Protein AF-A0A7X6ZAE0-F1 (afdb_monomer_lite)

Sequence (123 aa):
MVLKQLVLQRGMSRGGSLSREHMRTVRRPRASLLAFAAATIAVVGLGLTGCGITIPADPDGALERIEGNVLRAGASLHAQLIEPDGDTATGPLADFVEDFASEHDAEVEWRFGSEEVLVRSLE

pLDDT: mean 79.66, std 21.06, range [34.66, 98.62]

Radius of gyration: 44.7 Å; chains: 1; bounding box: 124×30×84 Å

Secondary structure (DSSP, 8-state):
-----------------------------HHHHHHHHHHHHHHHHHHHTGGG----SSTT-HHHHHTTSEEEEEE--BTTTBEEETTEEESHHHHHHHHHHHHTT-EEEEEE--HHHHHHTT-

Structure (mmCIF, N/CA/C/O backbone):
data_AF-A0A7X6ZAE0-F1
#
_entry.id   AF-A0A7X6ZAE0-F1
#
loop_
_atom_site.group_PDB
_atom_site.id
_atom_site.type_symbol
_atom_site.label_atom_id
_atom_site.label_alt_id
_atom_site.label_comp_id
_atom_site.label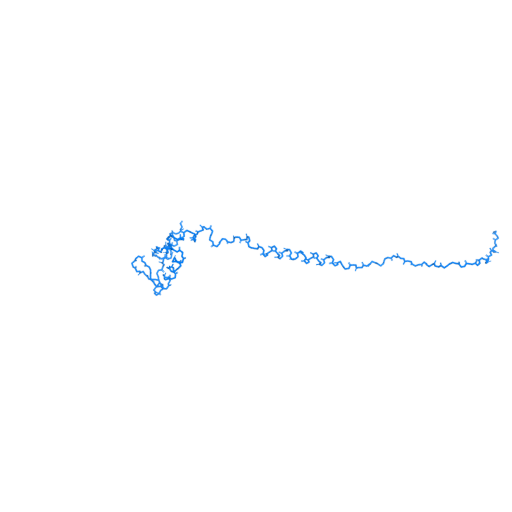_asym_id
_atom_site.label_entity_id
_atom_site.label_seq_id
_atom_site.pdbx_PDB_ins_code
_atom_site.Cartn_x
_atom_site.Cartn_y
_atom_site.Cartn_z
_atom_site.occupancy
_atom_site.B_iso_or_equiv
_atom_site.auth_seq_id
_atom_site.auth_comp_id
_atom_site.auth_asym_id
_atom_site.auth_atom_id
_atom_site.pdbx_PDB_model_num
ATOM 1 N N . MET A 1 1 ? 107.901 -21.877 -59.823 1.00 42.06 1 MET A N 1
ATOM 2 C CA . MET A 1 1 ? 107.808 -21.600 -61.268 1.00 42.06 1 MET A CA 1
ATOM 3 C C . MET A 1 1 ? 107.138 -20.243 -61.446 1.00 42.06 1 MET A C 1
ATOM 5 O O . MET A 1 1 ? 105.948 -20.138 -61.215 1.00 42.06 1 MET A O 1
ATOM 9 N N . VAL A 1 2 ? 107.964 -19.231 -61.739 1.00 41.41 2 VAL A N 1
ATOM 10 C CA . VAL A 1 2 ? 107.662 -18.006 -62.512 1.00 41.41 2 VAL A CA 1
ATOM 11 C C . VAL A 1 2 ? 106.549 -17.082 -61.958 1.00 41.41 2 VAL A C 1
ATOM 13 O O . VAL A 1 2 ? 105.369 -17.372 -62.063 1.00 41.41 2 VAL A O 1
ATOM 16 N N . LEU A 1 3 ? 106.889 -16.016 -61.219 1.00 39.72 3 LEU A N 1
ATOM 17 C CA . LEU A 1 3 ? 107.217 -14.663 -61.729 1.00 39.72 3 LEU A CA 1
ATOM 18 C C . LEU A 1 3 ? 105.977 -13.961 -62.343 1.00 39.72 3 LEU A C 1
ATOM 20 O O . LEU A 1 3 ? 105.547 -14.279 -63.439 1.00 39.72 3 LEU A O 1
ATOM 24 N N . LYS A 1 4 ? 105.301 -13.070 -61.608 1.00 40.34 4 LYS A N 1
ATOM 25 C CA . LYS A 1 4 ? 105.518 -11.607 -61.668 1.00 40.34 4 LYS A CA 1
ATOM 26 C C . LYS A 1 4 ? 105.341 -11.018 -63.084 1.00 40.34 4 LYS A C 1
ATOM 28 O O . LYS A 1 4 ? 106.323 -10.629 -63.694 1.00 40.34 4 LYS A O 1
ATOM 33 N N . GLN A 1 5 ? 104.100 -10.907 -63.557 1.00 44.38 5 GLN A N 1
ATOM 34 C CA . GLN A 1 5 ? 103.558 -9.976 -64.572 1.00 44.38 5 GLN A CA 1
ATOM 35 C C . GLN A 1 5 ? 102.022 -10.042 -64.353 1.00 44.38 5 GLN A C 1
ATOM 37 O O . GLN A 1 5 ? 101.517 -11.111 -64.050 1.00 44.38 5 GLN A O 1
ATOM 42 N N . LEU A 1 6 ? 101.179 -9.024 -64.418 1.00 41.34 6 LEU A N 1
ATOM 43 C CA . LEU A 1 6 ? 101.300 -7.696 -64.965 1.00 41.34 6 LEU A CA 1
ATOM 44 C C . LEU A 1 6 ? 100.192 -6.867 -64.299 1.00 41.34 6 LEU A C 1
ATOM 46 O O . LEU A 1 6 ? 99.014 -7.219 -64.305 1.00 41.34 6 LEU A O 1
ATOM 50 N N . VAL A 1 7 ? 100.610 -5.759 -63.716 1.00 43.31 7 VAL A N 1
ATOM 51 C CA . VAL A 1 7 ? 99.789 -4.573 -63.500 1.00 43.31 7 VAL A CA 1
ATOM 52 C C . VAL A 1 7 ? 99.248 -4.089 -64.866 1.00 43.31 7 VAL A C 1
ATOM 54 O O . VAL A 1 7 ? 99.904 -4.298 -65.877 1.00 43.31 7 VAL A O 1
ATOM 57 N N . LEU A 1 8 ? 98.105 -3.390 -64.885 1.00 38.12 8 LEU A N 1
ATOM 58 C CA . LEU A 1 8 ? 97.499 -2.675 -66.033 1.00 38.12 8 LEU A CA 1
ATOM 59 C C . LEU A 1 8 ? 96.543 -3.459 -66.971 1.00 38.12 8 LEU A C 1
ATOM 61 O O . LEU A 1 8 ? 96.797 -3.640 -68.156 1.00 38.12 8 LEU A O 1
ATOM 65 N N . GLN A 1 9 ? 95.316 -3.698 -66.504 1.00 45.19 9 GLN A N 1
ATOM 66 C CA . GLN A 1 9 ? 94.130 -3.372 -67.311 1.00 45.19 9 GLN A CA 1
ATOM 67 C C . GLN A 1 9 ? 93.230 -2.459 -66.467 1.00 45.19 9 GLN A C 1
ATOM 69 O O . GLN A 1 9 ? 92.570 -2.870 -65.517 1.00 45.19 9 GLN A O 1
ATOM 74 N N . ARG A 1 10 ? 93.319 -1.166 -66.789 1.00 44.19 10 ARG A N 1
ATOM 75 C CA . ARG A 1 10 ? 92.414 -0.087 -66.381 1.00 44.19 10 ARG A CA 1
ATOM 76 C C . ARG A 1 10 ? 90.975 -0.419 -66.781 1.00 44.19 10 ARG A C 1
ATOM 78 O O . ARG A 1 10 ? 90.763 -0.877 -67.896 1.00 44.19 10 ARG A O 1
ATOM 85 N N . GLY A 1 11 ? 90.014 0.023 -65.971 1.00 34.66 11 GLY A N 1
ATOM 86 C CA . GLY A 1 11 ? 88.702 0.412 -66.495 1.00 34.66 11 GLY A CA 1
ATOM 87 C C . GLY A 1 11 ? 87.533 0.181 -65.550 1.00 34.66 11 GLY A C 1
ATOM 88 O O . GLY A 1 11 ? 86.865 -0.833 -65.652 1.00 34.66 11 GLY A O 1
ATOM 89 N N . MET A 1 12 ? 87.289 1.150 -64.664 1.00 44.25 12 MET A N 1
ATOM 90 C CA . MET A 1 12 ? 85.955 1.614 -64.252 1.00 44.25 12 MET A CA 1
ATOM 91 C C . MET A 1 12 ? 84.796 0.597 -64.294 1.00 44.25 12 MET A C 1
ATOM 93 O O . MET A 1 12 ? 84.175 0.410 -65.335 1.00 44.25 12 MET A O 1
ATOM 97 N N . SER A 1 13 ? 84.345 0.130 -63.129 1.00 40.78 13 SER A N 1
ATOM 98 C CA . SER A 1 13 ? 82.900 0.028 -62.906 1.00 40.78 13 SER A CA 1
ATOM 99 C C . SER A 1 13 ? 82.565 0.191 -61.427 1.00 40.78 13 SER A C 1
ATOM 101 O O . SER A 1 13 ? 83.180 -0.410 -60.550 1.00 40.78 13 SER A O 1
ATOM 103 N N . ARG A 1 14 ? 81.648 1.122 -61.175 1.00 51.22 14 ARG A N 1
ATOM 104 C CA . ARG A 1 14 ? 81.187 1.611 -59.875 1.00 51.22 14 ARG A CA 1
ATOM 105 C C . ARG A 1 14 ? 80.203 0.637 -59.223 1.00 51.22 14 ARG A C 1
ATOM 107 O O . ARG A 1 14 ? 79.419 0.003 -59.915 1.00 51.22 14 ARG A O 1
ATOM 114 N N . GLY A 1 15 ? 80.130 0.729 -57.893 1.00 36.59 15 GLY A N 1
ATOM 115 C CA . GLY A 1 15 ? 78.982 0.318 -57.076 1.00 36.59 15 GLY A CA 1
ATOM 116 C C . GLY A 1 15 ? 79.220 -1.039 -56.422 1.00 36.59 15 GLY A C 1
ATOM 117 O O . GLY A 1 15 ? 79.380 -2.033 -57.105 1.00 36.59 15 GLY A O 1
ATOM 118 N N . GLY A 1 16 ? 79.324 -1.169 -55.104 1.00 35.81 16 GLY A N 1
ATOM 119 C CA . GLY A 1 16 ? 78.559 -0.482 -54.069 1.00 35.81 16 GLY A CA 1
ATOM 120 C C . GLY A 1 16 ? 77.918 -1.572 -53.213 1.00 35.81 16 GLY A C 1
ATOM 121 O O . GLY A 1 16 ? 76.730 -1.845 -53.334 1.00 35.81 16 GLY A O 1
ATOM 122 N N . SER A 1 17 ? 78.736 -2.256 -52.416 1.00 50.06 17 SER A N 1
ATOM 123 C CA . SER A 1 17 ? 78.318 -3.320 -51.507 1.00 50.06 17 SER A CA 1
ATOM 124 C C . SER A 1 17 ? 78.057 -2.737 -50.125 1.00 50.06 17 SER A C 1
ATOM 126 O O . SER A 1 17 ? 79.006 -2.560 -49.371 1.00 50.06 17 SER A O 1
ATOM 128 N N . LEU A 1 18 ? 76.805 -2.463 -49.762 1.00 48.66 18 LEU A N 1
ATOM 129 C CA . LEU A 1 18 ? 76.420 -2.364 -48.353 1.00 48.66 18 LEU A CA 1
ATOM 130 C C . LEU A 1 18 ? 74.995 -2.884 -48.147 1.00 48.66 18 LEU A C 1
ATOM 132 O O . LEU A 1 18 ? 74.008 -2.231 -48.472 1.00 48.66 18 LEU A O 1
ATOM 136 N N . SER A 1 19 ? 74.961 -4.108 -47.621 1.00 50.50 19 SER A N 1
ATOM 137 C CA . SER A 1 19 ? 74.093 -4.585 -46.544 1.00 50.50 19 SER A CA 1
ATOM 138 C C . SER A 1 19 ? 72.686 -3.990 -46.498 1.00 50.50 19 SER A C 1
ATOM 140 O O . SER A 1 19 ? 72.433 -2.943 -45.905 1.00 50.50 19 SER A O 1
ATOM 142 N N . ARG A 1 20 ? 71.748 -4.711 -47.106 1.00 51.88 20 ARG A N 1
ATOM 143 C CA . ARG A 1 20 ? 70.323 -4.402 -47.085 1.00 51.88 20 ARG A CA 1
ATOM 144 C C . ARG A 1 20 ? 69.594 -5.458 -46.263 1.00 51.88 20 ARG A C 1
ATOM 146 O O . ARG A 1 20 ? 68.746 -6.152 -46.798 1.00 51.88 20 ARG A O 1
ATOM 153 N N . GLU A 1 21 ? 69.922 -5.596 -44.980 1.00 53.28 21 GLU A N 1
ATOM 154 C CA . GLU A 1 21 ? 69.154 -6.462 -44.086 1.00 53.28 21 GLU A CA 1
ATOM 155 C C . GLU A 1 21 ? 68.997 -5.878 -42.680 1.00 53.28 21 GLU A C 1
ATOM 157 O O . GLU A 1 21 ? 69.940 -5.397 -42.062 1.00 53.28 21 GLU A O 1
ATOM 162 N N . HIS A 1 22 ? 67.763 -5.995 -42.186 1.00 49.16 22 HIS A N 1
ATOM 163 C CA . HIS A 1 22 ? 67.365 -5.882 -40.786 1.00 49.16 22 HIS A CA 1
ATOM 164 C C . HIS A 1 22 ? 67.225 -4.486 -40.161 1.00 49.16 22 HIS A C 1
ATOM 166 O O . HIS A 1 22 ? 67.499 -4.285 -38.982 1.00 49.16 22 HIS A O 1
ATOM 172 N N . MET A 1 23 ? 66.565 -3.567 -40.871 1.00 45.56 23 MET A N 1
ATOM 173 C CA . MET A 1 23 ? 65.706 -2.596 -40.183 1.00 45.56 23 MET A CA 1
ATOM 174 C C . MET A 1 23 ? 64.356 -3.268 -39.891 1.00 45.56 23 MET A C 1
ATOM 176 O O . MET A 1 23 ? 63.407 -3.155 -40.665 1.00 45.56 23 MET A O 1
ATOM 180 N N . ARG A 1 24 ? 64.276 -4.027 -38.786 1.00 54.06 24 ARG A N 1
ATOM 181 C CA . ARG A 1 24 ? 62.992 -4.477 -38.224 1.00 54.06 24 ARG A CA 1
ATOM 182 C C . ARG A 1 24 ? 62.237 -3.236 -37.770 1.00 54.06 24 ARG A C 1
ATOM 184 O O . ARG A 1 24 ? 62.419 -2.739 -36.664 1.00 54.06 24 ARG A O 1
ATOM 191 N N . THR A 1 25 ? 61.394 -2.720 -38.654 1.00 54.34 25 THR A N 1
ATOM 192 C CA . THR A 1 25 ? 60.390 -1.722 -38.315 1.00 54.34 25 THR A CA 1
ATOM 193 C C . THR A 1 25 ? 59.533 -2.286 -37.189 1.00 54.34 25 THR A C 1
ATOM 195 O O . THR A 1 25 ? 58.740 -3.203 -37.412 1.00 54.34 25 THR A O 1
ATOM 198 N N . VAL A 1 26 ? 59.683 -1.743 -35.980 1.00 59.44 26 VAL A N 1
ATOM 199 C CA . VAL A 1 26 ? 58.717 -1.916 -34.893 1.00 59.44 26 VAL A CA 1
ATOM 200 C C . VAL A 1 26 ? 57.447 -1.196 -35.338 1.00 59.44 26 VAL A C 1
ATOM 202 O O . VAL A 1 26 ? 57.199 -0.032 -35.026 1.00 59.44 26 VAL A O 1
ATOM 205 N N . ARG A 1 27 ? 56.661 -1.872 -36.177 1.00 58.50 27 ARG A N 1
ATOM 206 C CA . ARG A 1 27 ? 55.349 -1.419 -36.610 1.00 58.50 27 ARG A CA 1
ATOM 207 C C . ARG A 1 27 ? 54.469 -1.532 -35.374 1.00 58.50 27 ARG A C 1
ATOM 209 O O . ARG A 1 27 ? 53.924 -2.598 -35.124 1.00 58.50 27 ARG A O 1
ATOM 216 N N . ARG A 1 28 ? 54.383 -0.462 -34.568 1.00 60.28 28 ARG A N 1
ATOM 217 C CA . ARG A 1 28 ? 53.400 -0.367 -33.477 1.00 60.28 28 ARG A CA 1
ATOM 218 C C . ARG A 1 28 ? 52.047 -0.719 -34.097 1.00 60.28 28 ARG A C 1
ATOM 220 O O . ARG A 1 28 ? 51.602 0.028 -34.979 1.00 60.28 28 ARG A O 1
ATOM 227 N N . PRO A 1 29 ? 51.450 -1.875 -33.765 1.00 51.72 29 PRO A N 1
ATOM 228 C CA . PRO A 1 29 ? 50.315 -2.366 -34.514 1.00 51.72 29 PRO A CA 1
ATOM 229 C C . PRO A 1 29 ? 49.123 -1.514 -34.101 1.00 51.72 29 PRO A C 1
ATOM 231 O O . PRO A 1 29 ? 48.446 -1.803 -33.130 1.00 51.72 29 PRO A O 1
ATOM 234 N N . ARG A 1 30 ? 48.851 -0.435 -34.841 1.00 59.28 30 ARG A N 1
ATOM 235 C CA . ARG A 1 30 ? 47.622 0.364 -34.683 1.00 59.28 30 ARG A CA 1
ATOM 236 C C . ARG A 1 30 ? 46.370 -0.531 -34.680 1.00 59.28 30 ARG A C 1
ATOM 238 O O . ARG A 1 30 ? 45.390 -0.215 -34.021 1.00 59.28 30 ARG A O 1
ATOM 245 N N . ALA A 1 31 ? 46.462 -1.685 -35.344 1.00 61.41 31 ALA A N 1
ATOM 246 C CA . ALA A 1 31 ? 45.473 -2.754 -35.337 1.00 61.41 31 ALA A CA 1
ATOM 247 C C . ALA A 1 31 ? 45.171 -3.338 -33.940 1.00 61.41 31 ALA A C 1
ATOM 249 O O . ALA A 1 31 ? 44.024 -3.680 -33.685 1.00 61.41 31 ALA A O 1
ATOM 250 N N . SER A 1 32 ? 46.143 -3.422 -33.021 1.00 65.88 32 SER A N 1
ATOM 251 C CA . SER A 1 32 ? 45.908 -3.984 -31.681 1.00 65.88 32 SER A CA 1
ATOM 252 C C . SER A 1 32 ? 45.124 -3.032 -30.777 1.00 65.88 32 SER A C 1
ATOM 254 O O . SER A 1 32 ? 44.306 -3.483 -29.985 1.00 65.88 32 SER A O 1
ATOM 256 N N . LEU A 1 33 ? 45.330 -1.718 -30.920 1.00 73.69 33 LEU A N 1
ATOM 257 C CA . LEU A 1 33 ? 44.588 -0.698 -30.169 1.00 73.69 33 LEU A CA 1
ATOM 258 C C . LEU A 1 33 ? 43.132 -0.596 -30.639 1.00 73.69 33 LEU A C 1
ATOM 260 O O . LEU A 1 33 ? 42.229 -0.488 -29.815 1.00 73.69 33 LEU A O 1
ATOM 264 N N . LEU A 1 34 ? 42.900 -0.684 -31.952 1.00 78.75 34 LEU A N 1
ATOM 265 C CA . LEU A 1 34 ? 41.550 -0.687 -32.523 1.00 78.75 34 LEU A CA 1
ATOM 266 C C . LEU A 1 34 ? 40.773 -1.957 -32.152 1.00 78.75 34 LEU A C 1
ATOM 268 O O . LEU A 1 34 ? 39.599 -1.869 -31.808 1.00 78.75 34 LEU A O 1
ATOM 272 N N . ALA A 1 35 ? 41.432 -3.120 -32.162 1.00 81.12 35 ALA A N 1
ATOM 273 C CA . ALA A 1 35 ? 40.820 -4.378 -31.738 1.00 81.12 35 ALA A CA 1
ATOM 274 C C . ALA A 1 35 ? 40.430 -4.360 -30.251 1.00 81.12 35 ALA A C 1
ATOM 276 O O . ALA A 1 35 ? 39.345 -4.814 -29.895 1.00 81.12 35 ALA A O 1
ATOM 277 N N . PHE A 1 36 ? 41.279 -3.791 -29.391 1.00 84.25 36 PHE A N 1
ATOM 278 C CA . PHE A 1 36 ? 40.982 -3.669 -27.964 1.00 84.25 36 PHE A CA 1
ATOM 279 C C . PHE A 1 36 ? 39.815 -2.708 -27.709 1.00 84.25 36 PHE A C 1
ATOM 281 O O . PHE A 1 36 ? 38.896 -3.047 -26.976 1.00 84.25 36 PHE A O 1
ATOM 288 N N . ALA A 1 37 ? 39.796 -1.547 -28.373 1.00 87.06 37 ALA A N 1
ATOM 289 C CA . ALA A 1 37 ? 38.689 -0.597 -28.268 1.00 87.06 37 ALA A CA 1
ATOM 290 C C . ALA A 1 37 ? 37.355 -1.207 -28.730 1.00 87.06 37 ALA A C 1
ATOM 292 O O . ALA A 1 37 ? 36.342 -1.045 -28.054 1.00 87.06 37 ALA A O 1
ATOM 293 N N . ALA A 1 38 ? 37.357 -1.955 -29.838 1.00 89.94 38 ALA A N 1
ATOM 294 C CA . ALA A 1 38 ? 36.169 -2.649 -30.326 1.00 89.94 38 ALA A CA 1
ATOM 295 C C . ALA A 1 38 ? 35.670 -3.717 -29.336 1.00 89.94 38 ALA A C 1
ATOM 297 O O . ALA A 1 38 ? 34.471 -3.797 -29.083 1.00 89.94 38 ALA A O 1
ATOM 298 N N . ALA A 1 39 ? 36.577 -4.494 -28.734 1.00 90.62 39 ALA A N 1
ATOM 299 C CA . ALA A 1 39 ? 36.224 -5.484 -27.719 1.00 90.62 39 ALA A CA 1
ATOM 300 C C . ALA A 1 39 ? 35.628 -4.831 -26.462 1.00 90.62 39 ALA A C 1
ATOM 302 O O . ALA A 1 39 ? 34.599 -5.284 -25.968 1.00 90.62 39 ALA A O 1
ATOM 303 N N . THR A 1 40 ? 36.213 -3.729 -25.982 1.00 90.81 40 THR A N 1
ATOM 304 C CA . THR A 1 40 ? 35.679 -2.983 -24.834 1.00 90.81 40 THR A CA 1
ATOM 305 C C . THR A 1 40 ? 34.293 -2.412 -25.128 1.00 90.81 40 THR A C 1
ATOM 307 O O . THR A 1 40 ? 33.398 -2.541 -24.299 1.00 90.81 40 THR A O 1
ATOM 310 N N . ILE A 1 41 ? 34.081 -1.832 -26.315 1.00 92.00 41 ILE A N 1
ATOM 311 C CA . ILE A 1 41 ? 32.769 -1.310 -26.730 1.00 92.00 41 ILE A CA 1
ATOM 312 C C . ILE A 1 41 ? 31.737 -2.437 -26.825 1.00 92.00 41 ILE A C 1
ATOM 314 O O . ILE A 1 41 ? 30.610 -2.253 -26.382 1.00 92.00 41 ILE A O 1
ATOM 318 N N . ALA A 1 42 ? 32.108 -3.606 -27.352 1.00 89.38 42 ALA A N 1
ATOM 319 C CA . ALA A 1 42 ? 31.208 -4.753 -27.430 1.00 89.38 42 ALA A CA 1
ATOM 320 C C . ALA A 1 42 ? 30.823 -5.284 -26.039 1.00 89.38 42 ALA A C 1
ATOM 322 O O . ALA A 1 42 ? 29.649 -5.539 -25.790 1.00 89.38 42 ALA A O 1
ATOM 323 N N . VAL A 1 43 ? 31.783 -5.398 -25.115 1.00 87.81 43 VAL A N 1
ATOM 324 C CA . VAL A 1 43 ? 31.526 -5.838 -23.732 1.00 87.81 43 VAL A CA 1
ATOM 325 C C . VAL A 1 43 ? 30.645 -4.838 -22.984 1.00 87.81 43 VAL A C 1
ATOM 327 O O . VAL A 1 43 ? 29.687 -5.244 -22.334 1.00 87.81 43 VAL A O 1
ATOM 330 N N . VAL A 1 44 ? 30.921 -3.537 -23.107 1.00 86.38 44 VAL A N 1
ATOM 331 C CA . VAL A 1 44 ? 30.082 -2.486 -22.509 1.00 86.38 44 VAL A CA 1
ATOM 332 C C . VAL A 1 44 ? 28.694 -2.480 -23.149 1.00 86.38 44 VAL A C 1
ATOM 334 O O . VAL A 1 44 ? 27.702 -2.441 -22.433 1.00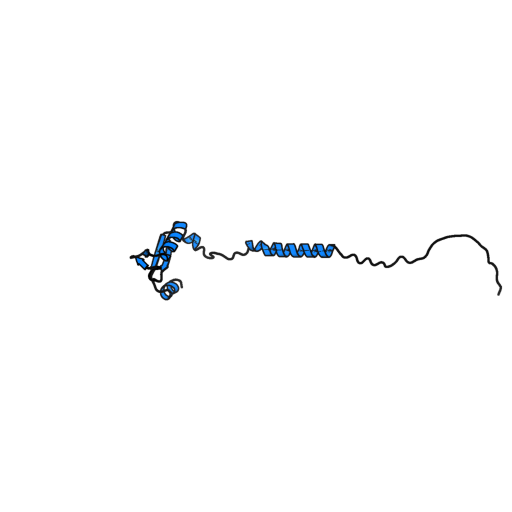 86.38 44 VAL A O 1
ATOM 337 N N . GLY A 1 45 ? 28.605 -2.590 -24.475 1.00 85.12 45 GLY A N 1
ATOM 338 C CA . GLY A 1 45 ? 27.338 -2.665 -25.200 1.00 85.12 45 GLY A CA 1
ATOM 339 C C . GLY A 1 45 ? 26.471 -3.832 -24.732 1.00 85.12 45 GLY A C 1
ATOM 340 O O . GLY A 1 45 ? 25.308 -3.627 -24.413 1.00 85.12 45 GLY A O 1
ATOM 341 N N . LEU A 1 46 ? 27.047 -5.031 -24.601 1.00 82.06 46 LEU A N 1
ATOM 342 C CA . LEU A 1 46 ? 26.351 -6.210 -24.073 1.00 82.06 46 LEU A CA 1
ATOM 343 C C . LEU A 1 46 ? 25.978 -6.048 -22.591 1.00 82.06 46 LEU A C 1
ATOM 345 O O . LEU A 1 46 ? 24.871 -6.408 -22.202 1.00 82.06 46 LEU A O 1
ATOM 349 N N . GLY A 1 47 ? 26.848 -5.450 -21.772 1.00 75.75 47 GLY A N 1
ATOM 350 C CA . GLY A 1 47 ? 26.560 -5.172 -20.360 1.00 75.75 47 GLY A CA 1
ATOM 351 C C . GLY A 1 47 ? 25.430 -4.157 -20.147 1.00 75.75 47 GLY A C 1
ATOM 352 O O . GLY A 1 47 ? 24.710 -4.240 -19.157 1.00 75.75 47 GLY A O 1
ATOM 353 N N . LEU A 1 48 ? 25.230 -3.236 -21.094 1.00 76.56 48 LEU A N 1
ATOM 354 C CA . LEU A 1 48 ? 24.133 -2.264 -21.078 1.00 76.56 48 LEU A CA 1
ATOM 355 C C . LEU A 1 48 ? 22.805 -2.844 -21.599 1.00 76.56 48 LEU A C 1
ATOM 357 O O . LEU A 1 48 ? 21.759 -2.249 -21.361 1.00 76.56 48 LEU A O 1
ATOM 361 N N . THR A 1 49 ? 22.807 -4.024 -22.237 1.00 70.19 49 THR A N 1
ATOM 362 C CA . THR A 1 49 ? 21.572 -4.739 -22.634 1.00 70.19 49 THR A CA 1
ATOM 363 C C . THR A 1 49 ? 20.886 -5.482 -21.481 1.00 70.19 49 THR A C 1
ATOM 365 O O . THR A 1 49 ? 20.064 -6.369 -21.707 1.00 70.19 49 THR A O 1
ATOM 368 N N . GLY A 1 50 ? 21.140 -5.069 -20.233 1.00 62.88 50 GLY A N 1
ATOM 369 C CA . GLY A 1 50 ? 20.409 -5.522 -19.043 1.00 62.88 50 GLY A CA 1
ATOM 370 C C . GLY A 1 50 ? 18.883 -5.350 -19.125 1.00 62.88 50 GLY A C 1
ATOM 371 O O . GLY A 1 50 ? 18.175 -5.893 -18.290 1.00 62.88 50 GLY A O 1
ATOM 372 N N . CYS A 1 51 ? 18.363 -4.693 -20.168 1.00 62.69 51 CYS A N 1
ATOM 373 C CA . CYS A 1 51 ? 16.953 -4.672 -20.566 1.00 62.69 51 CYS A CA 1
ATOM 374 C C . CYS A 1 51 ? 16.311 -6.062 -20.786 1.00 62.69 51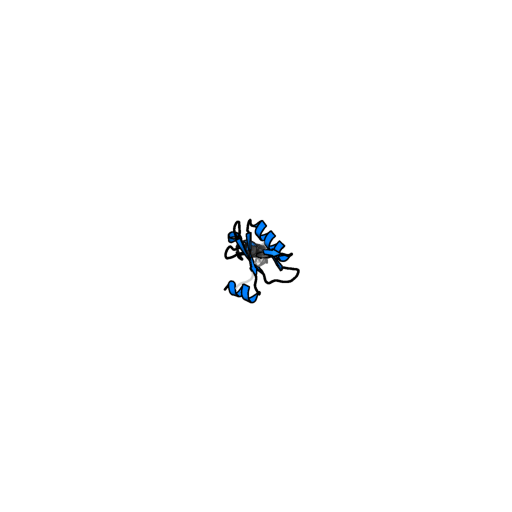 CYS A C 1
ATOM 376 O O . CYS A 1 51 ? 15.100 -6.130 -20.958 1.00 62.69 51 CYS A O 1
ATOM 378 N N . GLY A 1 52 ? 17.090 -7.152 -20.811 1.00 60.00 52 GLY A N 1
ATOM 379 C CA . GLY A 1 52 ? 16.591 -8.536 -20.827 1.00 60.00 52 GLY A CA 1
ATOM 380 C C . GLY A 1 52 ? 16.677 -9.273 -19.483 1.00 60.00 52 GLY A C 1
ATOM 381 O O . GLY A 1 52 ? 16.264 -10.427 -19.406 1.00 60.00 52 GLY A O 1
ATOM 382 N N . ILE A 1 53 ? 17.223 -8.647 -18.433 1.00 65.81 53 ILE A N 1
ATOM 383 C CA . ILE A 1 53 ? 17.170 -9.185 -17.071 1.00 65.81 53 ILE A CA 1
ATOM 384 C C . ILE A 1 53 ? 15.799 -8.809 -16.516 1.00 65.81 53 ILE A C 1
ATOM 386 O O . ILE A 1 53 ? 15.601 -7.723 -15.976 1.00 65.81 53 ILE A O 1
ATOM 390 N N . THR A 1 54 ? 14.834 -9.708 -16.674 1.00 64.81 54 THR A N 1
ATOM 391 C CA . THR A 1 54 ? 13.568 -9.661 -15.950 1.00 64.81 54 THR A CA 1
ATOM 392 C C . THR A 1 54 ? 13.852 -9.931 -14.475 1.00 64.81 54 THR A C 1
ATOM 394 O O . THR A 1 54 ? 13.793 -11.066 -14.015 1.00 64.81 54 THR A O 1
ATOM 397 N N . ILE A 1 55 ? 14.191 -8.888 -13.713 1.00 65.94 55 ILE A N 1
ATOM 398 C CA . ILE A 1 55 ? 13.781 -8.857 -12.308 1.00 65.94 55 ILE A CA 1
ATOM 399 C C . ILE A 1 55 ? 12.265 -8.680 -12.386 1.00 65.94 55 ILE A C 1
ATOM 401 O O . ILE A 1 55 ? 11.831 -7.619 -12.844 1.00 65.94 55 ILE A O 1
ATOM 405 N N . PRO A 1 56 ? 11.447 -9.697 -12.065 1.00 66.38 56 PRO A N 1
ATOM 406 C CA . PRO A 1 56 ? 10.015 -9.497 -12.116 1.00 66.38 56 PRO A CA 1
ATOM 407 C C . PRO A 1 56 ? 9.663 -8.525 -10.991 1.00 66.38 56 PRO A C 1
ATOM 409 O O . PRO A 1 56 ? 9.868 -8.831 -9.819 1.00 66.38 56 PRO A O 1
ATOM 412 N N . ALA A 1 57 ? 9.180 -7.336 -11.355 1.00 77.00 57 ALA A N 1
ATOM 413 C CA . ALA A 1 57 ? 8.633 -6.388 -10.388 1.00 77.00 57 ALA A CA 1
ATOM 414 C C . ALA A 1 57 ? 7.451 -7.011 -9.622 1.00 77.00 57 ALA A C 1
ATOM 416 O O . ALA A 1 57 ? 7.211 -6.667 -8.470 1.00 77.00 57 ALA A O 1
ATOM 417 N N . ASP A 1 58 ? 6.774 -7.967 -10.264 1.00 86.62 58 ASP A N 1
ATOM 418 C CA . ASP A 1 58 ? 5.619 -8.688 -9.759 1.00 86.62 58 ASP A CA 1
ATOM 419 C C . ASP A 1 58 ? 5.570 -10.094 -10.404 1.00 86.62 58 ASP A C 1
ATOM 421 O O . ASP A 1 58 ? 5.016 -10.260 -11.491 1.00 86.62 58 ASP A O 1
ATOM 425 N N . PRO A 1 59 ? 6.242 -11.108 -9.823 1.00 83.88 59 PRO A N 1
ATOM 426 C CA . PRO A 1 59 ? 6.397 -12.429 -10.447 1.00 83.88 59 PRO A CA 1
ATOM 427 C C . PRO A 1 59 ? 5.082 -13.184 -10.607 1.00 83.88 59 PRO A C 1
ATOM 429 O O . PRO A 1 59 ? 4.953 -13.998 -11.520 1.00 83.88 59 PRO A O 1
ATOM 432 N N . ASP A 1 60 ? 4.126 -12.904 -9.727 1.00 86.19 60 ASP A N 1
ATOM 433 C CA . ASP A 1 60 ? 2.854 -13.604 -9.686 1.00 86.19 60 ASP A CA 1
ATOM 434 C C . ASP A 1 60 ? 1.724 -12.786 -10.328 1.00 86.19 60 ASP A C 1
ATOM 436 O O . ASP A 1 60 ? 0.620 -13.307 -10.457 1.00 86.19 60 ASP A O 1
ATOM 440 N N . GLY A 1 61 ? 1.959 -11.534 -10.740 1.00 90.06 61 GLY A N 1
ATOM 441 C CA . GLY A 1 61 ? 0.947 -10.667 -11.356 1.00 90.06 61 GLY A CA 1
ATOM 442 C C . GLY A 1 61 ? -0.107 -10.169 -10.363 1.00 90.06 61 GLY A C 1
ATOM 443 O O . GLY A 1 61 ? -1.295 -10.145 -10.676 1.00 90.06 61 GLY A O 1
ATOM 444 N N . ALA A 1 62 ? 0.290 -9.857 -9.128 1.00 91.25 62 ALA A N 1
ATOM 445 C CA . ALA A 1 62 ? -0.576 -9.233 -8.134 1.00 91.25 62 ALA A CA 1
ATOM 446 C C . ALA A 1 62 ? -1.231 -7.935 -8.626 1.00 91.25 62 ALA A C 1
ATOM 448 O O . ALA A 1 62 ? -2.399 -7.720 -8.312 1.00 91.25 62 ALA A O 1
ATOM 449 N N . LEU A 1 63 ? -0.522 -7.118 -9.407 1.00 92.06 63 LEU A N 1
ATOM 450 C CA . LEU A 1 63 ? -1.024 -5.850 -9.926 1.00 92.06 63 LEU A CA 1
ATOM 451 C C . LEU A 1 63 ? -2.141 -6.067 -10.952 1.00 92.06 63 LEU A C 1
ATOM 453 O O . LEU A 1 63 ? -3.240 -5.551 -10.775 1.00 92.06 63 LEU A O 1
ATOM 457 N N . GLU A 1 64 ? -1.914 -6.919 -11.959 1.00 92.31 64 GLU A N 1
ATOM 458 C CA . GLU A 1 64 ? -2.970 -7.305 -12.905 1.00 92.31 64 GLU A CA 1
ATOM 459 C C . GLU A 1 64 ? -4.180 -7.937 -12.201 1.00 92.31 64 GLU A C 1
ATOM 461 O O . GLU A 1 64 ? -5.312 -7.781 -12.651 1.00 92.31 64 GLU A O 1
ATOM 466 N N . ARG A 1 65 ? -3.972 -8.676 -11.102 1.00 93.38 65 ARG A N 1
ATOM 467 C CA . ARG A 1 65 ? -5.082 -9.313 -10.375 1.00 93.38 65 ARG A CA 1
ATOM 468 C C . ARG A 1 65 ? -6.001 -8.326 -9.664 1.00 93.38 65 ARG A C 1
ATOM 470 O O . ARG A 1 65 ? -7.159 -8.678 -9.448 1.00 93.38 65 ARG A O 1
ATOM 477 N N . ILE A 1 66 ? -5.499 -7.169 -9.234 1.00 96.25 66 ILE A N 1
ATOM 478 C CA . ILE A 1 66 ? -6.321 -6.190 -8.511 1.00 96.25 66 ILE A CA 1
ATOM 479 C C . ILE A 1 66 ? -7.033 -5.215 -9.449 1.00 96.25 66 ILE A C 1
ATOM 481 O O . ILE A 1 66 ? -8.041 -4.653 -9.041 1.00 96.25 66 ILE A O 1
ATOM 485 N N . GLU A 1 67 ? -6.569 -5.054 -10.690 1.00 95.31 67 GLU A N 1
ATOM 486 C CA . GLU A 1 67 ? -7.148 -4.106 -11.646 1.00 95.31 67 GLU A CA 1
ATOM 487 C C . GLU A 1 67 ? -8.630 -4.424 -11.921 1.00 95.31 67 GLU A C 1
ATOM 489 O O . GLU A 1 67 ? -8.974 -5.535 -12.339 1.00 95.31 67 GLU A O 1
ATOM 494 N N . GLY A 1 68 ? -9.527 -3.478 -11.622 1.00 93.62 68 GLY A N 1
ATOM 495 C CA . GLY A 1 68 ? -10.979 -3.670 -11.727 1.00 93.62 68 GLY A CA 1
ATOM 496 C C . GLY A 1 68 ? -11.584 -4.663 -10.719 1.00 93.62 68 GLY A C 1
ATOM 497 O O . GLY A 1 68 ? -12.701 -5.140 -10.935 1.00 93.62 68 GLY A O 1
ATOM 498 N N . ASN A 1 69 ? -10.839 -5.062 -9.682 1.00 97.00 69 ASN A N 1
ATOM 499 C CA . ASN A 1 69 ? -11.204 -6.117 -8.729 1.00 97.00 69 ASN A CA 1
ATOM 500 C C . ASN A 1 69 ? -11.097 -5.627 -7.267 1.00 97.00 69 ASN A C 1
ATOM 502 O O . ASN A 1 69 ? -11.443 -4.494 -6.955 1.00 97.00 69 ASN A O 1
ATOM 506 N N . VAL A 1 70 ? -10.697 -6.499 -6.333 1.00 97.19 70 VAL A N 1
ATOM 507 C CA . VAL A 1 70 ? -10.627 -6.204 -4.894 1.00 97.19 70 VAL A CA 1
ATOM 508 C C . VAL A 1 70 ? -9.182 -6.285 -4.408 1.00 97.19 70 VAL A C 1
ATOM 510 O O . VAL A 1 70 ? -8.540 -7.335 -4.519 1.00 97.19 70 VAL A O 1
ATOM 513 N N . LEU A 1 71 ? -8.700 -5.208 -3.790 1.00 97.56 71 LEU A N 1
ATOM 514 C CA . LEU A 1 71 ? -7.463 -5.168 -3.020 1.00 97.56 71 LEU A CA 1
ATOM 515 C C . LEU A 1 71 ? -7.741 -5.620 -1.579 1.00 97.56 71 LEU A C 1
ATOM 517 O O . LEU A 1 71 ? -8.351 -4.909 -0.784 1.00 97.56 71 LEU A O 1
ATOM 521 N N . ARG A 1 72 ? -7.270 -6.814 -1.214 1.00 9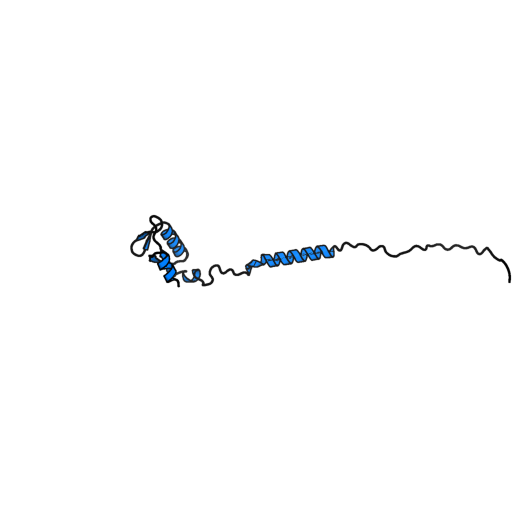6.06 72 ARG A N 1
ATOM 522 C CA . ARG A 1 72 ? -7.374 -7.328 0.163 1.00 96.06 72 ARG A CA 1
ATOM 523 C C . ARG A 1 72 ? -6.245 -6.749 1.011 1.00 96.06 72 ARG A C 1
ATOM 525 O O . ARG A 1 72 ? -5.090 -7.126 0.819 1.00 96.06 72 ARG A O 1
ATOM 532 N N . ALA A 1 73 ? -6.573 -5.870 1.953 1.00 96.88 73 ALA A N 1
ATOM 533 C CA . ALA A 1 73 ? -5.598 -5.148 2.764 1.00 96.88 73 ALA A CA 1
ATOM 534 C C . ALA A 1 73 ? -5.648 -5.580 4.238 1.00 96.88 73 ALA A C 1
ATOM 536 O O . ALA A 1 73 ? -6.680 -5.503 4.904 1.00 96.88 73 ALA A O 1
ATOM 537 N N . GLY A 1 74 ? -4.511 -6.033 4.770 1.00 97.19 74 GLY A N 1
ATOM 538 C CA . GLY A 1 74 ? -4.345 -6.318 6.196 1.00 97.19 74 GLY A CA 1
ATOM 539 C C . GLY A 1 74 ? -3.885 -5.077 6.962 1.00 97.19 74 GLY A C 1
ATOM 540 O O . GLY A 1 74 ? -2.910 -4.446 6.562 1.00 97.19 74 GLY A O 1
ATOM 541 N N . ALA A 1 75 ? -4.535 -4.750 8.080 1.00 97.50 75 ALA A N 1
ATOM 542 C CA . ALA A 1 75 ? -4.207 -3.583 8.896 1.00 97.50 75 ALA A CA 1
ATOM 543 C C . ALA A 1 75 ? -3.916 -3.962 10.357 1.00 97.50 75 ALA A C 1
ATOM 545 O O . ALA A 1 75 ? -4.796 -4.418 11.095 1.00 97.50 75 ALA A O 1
ATOM 546 N N . SER A 1 76 ? -2.675 -3.712 10.786 1.00 96.88 76 SER A N 1
ATOM 547 C CA . SER A 1 76 ? -2.306 -3.666 12.202 1.00 96.88 76 SER A CA 1
ATOM 548 C C . SER A 1 76 ? -2.487 -2.240 12.707 1.00 96.88 76 SER A C 1
ATOM 550 O O . SER A 1 76 ? -1.737 -1.342 12.332 1.00 96.88 76 SER A O 1
ATOM 552 N N . LEU A 1 77 ? -3.507 -2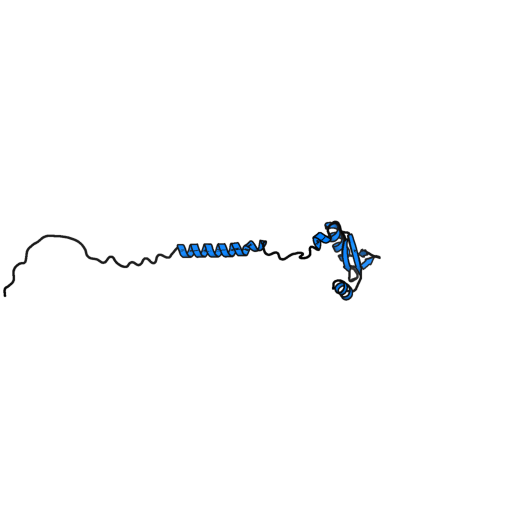.042 13.541 1.00 96.69 77 LEU A N 1
ATOM 553 C CA . LEU A 1 77 ? -3.973 -0.723 13.965 1.00 96.69 77 LEU A CA 1
ATOM 554 C C . LEU A 1 77 ? -2.891 0.074 14.704 1.00 96.69 77 LEU A C 1
ATOM 556 O O . LEU A 1 77 ? -2.204 -0.447 15.585 1.00 96.69 77 LEU A O 1
ATOM 560 N N . HIS A 1 78 ? -2.795 1.362 14.382 1.00 96.75 78 HIS A N 1
ATOM 561 C CA . HIS A 1 78 ? -1.924 2.312 15.061 1.00 96.75 78 HIS A CA 1
ATOM 562 C C . HIS A 1 78 ? -2.631 3.661 15.141 1.00 96.75 78 HIS A C 1
ATOM 564 O O . HIS A 1 78 ? -2.962 4.254 14.113 1.00 96.75 78 HIS A O 1
ATOM 570 N N . ALA A 1 79 ? -2.803 4.170 16.363 1.00 94.56 79 ALA A N 1
ATOM 571 C CA . ALA A 1 79 ? -3.484 5.438 16.604 1.00 94.56 79 ALA A CA 1
ATOM 572 C C . ALA A 1 79 ? -2.920 6.554 15.710 1.00 94.56 79 ALA A C 1
ATOM 574 O O . ALA A 1 79 ? -1.701 6.655 15.542 1.00 94.56 79 ALA A O 1
ATOM 575 N N . GLN A 1 80 ? -3.799 7.392 15.158 1.00 94.69 80 GLN A N 1
ATOM 576 C CA . GLN A 1 80 ? -3.475 8.497 14.235 1.00 94.69 80 GLN A CA 1
ATOM 577 C C . GLN A 1 80 ? -2.940 8.105 12.843 1.00 94.69 80 GLN A C 1
ATOM 579 O O . GLN A 1 80 ? -2.824 8.986 11.994 1.00 94.69 80 GLN A O 1
ATOM 584 N N . LEU A 1 81 ? -2.587 6.839 12.590 1.00 97.56 81 LEU A N 1
ATOM 585 C CA . LEU A 1 81 ? -2.084 6.392 11.282 1.00 97.56 81 LEU A CA 1
ATOM 586 C C . LEU A 1 81 ? -3.096 5.523 10.545 1.00 97.56 81 LEU A C 1
ATOM 588 O O . LEU A 1 81 ? -3.317 5.724 9.352 1.00 97.56 81 LEU A O 1
ATOM 592 N N . ILE A 1 82 ? -3.677 4.559 11.257 1.00 98.12 82 ILE A N 1
ATOM 593 C CA . ILE A 1 82 ? -4.716 3.680 10.743 1.00 98.12 82 ILE A CA 1
ATOM 594 C C . ILE A 1 82 ? -5.598 3.195 11.892 1.00 98.12 82 ILE A C 1
ATOM 596 O O . ILE A 1 82 ? -5.136 2.537 12.832 1.00 98.12 82 ILE A O 1
ATOM 600 N N . GLU A 1 83 ? -6.872 3.554 11.820 1.00 97.75 83 GLU A N 1
ATOM 601 C CA . GLU A 1 83 ? -7.885 3.296 12.839 1.00 97.75 83 GLU A CA 1
ATOM 602 C C . GLU A 1 83 ? -9.099 2.613 12.195 1.00 97.75 83 GLU A C 1
ATOM 604 O O . GLU A 1 83 ? -9.398 2.876 11.031 1.00 97.75 83 GLU A O 1
ATOM 609 N N . PRO A 1 84 ? -9.793 1.708 12.903 1.00 97.56 84 PRO A N 1
ATOM 610 C CA . PRO A 1 84 ? -10.949 1.023 12.344 1.00 97.56 84 PRO A CA 1
ATOM 611 C C . PRO A 1 84 ? -12.182 1.938 12.373 1.00 97.56 84 PRO A C 1
ATOM 613 O O . PRO A 1 84 ? -12.445 2.591 13.384 1.00 97.56 84 PRO A O 1
ATOM 616 N N . ASP A 1 85 ? -12.973 1.914 11.303 1.00 96.69 85 ASP A N 1
ATOM 617 C CA . ASP A 1 85 ? -14.313 2.502 11.228 1.00 96.69 85 ASP A CA 1
ATOM 618 C C . ASP A 1 85 ? -15.307 1.443 10.728 1.00 96.69 85 ASP A C 1
ATOM 620 O O . ASP A 1 85 ? -15.542 1.253 9.537 1.00 96.69 85 ASP A O 1
ATOM 624 N N . GLY A 1 86 ? -15.841 0.656 11.663 1.00 95.81 86 GLY A N 1
ATOM 625 C CA . GLY A 1 86 ? -16.629 -0.526 11.317 1.00 95.81 86 GLY A CA 1
ATOM 626 C C . GLY A 1 86 ? -15.792 -1.549 10.543 1.00 95.81 86 GLY A C 1
ATOM 627 O O . GLY A 1 86 ? -14.833 -2.095 11.090 1.00 95.81 86 GLY A O 1
ATOM 628 N N . ASP A 1 87 ? -16.174 -1.796 9.289 1.00 96.31 87 ASP A N 1
ATOM 629 C CA . ASP A 1 87 ? -15.495 -2.730 8.381 1.00 96.31 87 ASP A CA 1
ATOM 630 C C . ASP A 1 87 ? -14.466 -2.030 7.467 1.00 96.31 87 ASP A C 1
ATOM 632 O O . ASP A 1 87 ? -13.795 -2.692 6.675 1.00 96.31 87 ASP A O 1
ATOM 636 N N . THR A 1 88 ? -14.322 -0.704 7.568 1.00 97.12 88 THR A N 1
ATOM 637 C CA . THR A 1 88 ? -13.330 0.087 6.828 1.00 97.12 88 THR A CA 1
ATOM 638 C C . THR A 1 88 ? -12.223 0.594 7.749 1.00 97.12 88 THR A C 1
ATOM 640 O O . THR A 1 88 ? -12.282 0.446 8.974 1.00 97.12 88 THR A O 1
ATOM 643 N N . ALA A 1 89 ? -11.171 1.168 7.165 1.00 98.00 89 ALA A N 1
ATOM 644 C CA . ALA A 1 89 ? -10.102 1.827 7.901 1.00 98.00 89 ALA A CA 1
ATOM 645 C C . ALA A 1 89 ? -10.104 3.331 7.602 1.00 98.00 89 ALA A C 1
ATOM 647 O O . ALA A 1 89 ? -10.514 3.760 6.533 1.00 98.00 89 ALA A O 1
ATOM 648 N N . THR A 1 90 ? -9.628 4.131 8.550 1.00 98.12 90 THR A N 1
ATOM 649 C CA . THR A 1 90 ? -9.472 5.583 8.410 1.00 98.12 90 THR A CA 1
ATOM 650 C C . THR A 1 90 ? -8.074 6.013 8.835 1.00 98.12 90 THR A C 1
ATOM 652 O O . THR A 1 90 ? -7.393 5.311 9.589 1.00 98.12 90 THR A O 1
ATOM 655 N N . GLY A 1 91 ? -7.645 7.182 8.363 1.00 98.06 91 GLY A N 1
ATOM 656 C CA . GLY A 1 91 ? -6.342 7.762 8.671 1.00 98.06 91 GLY A CA 1
ATOM 657 C C . GLY A 1 91 ? -5.387 7.726 7.476 1.00 98.06 91 GLY A C 1
ATOM 658 O O . GLY A 1 91 ? -5.668 7.085 6.468 1.00 98.06 91 GLY A O 1
ATOM 659 N N . PRO A 1 92 ? -4.223 8.383 7.585 1.00 98.38 92 PRO A N 1
ATOM 660 C CA . PRO A 1 92 ? -3.361 8.659 6.438 1.00 98.38 92 PRO A CA 1
ATOM 661 C C . PRO A 1 92 ? -2.824 7.409 5.727 1.00 98.38 92 PRO A C 1
ATOM 663 O O . PRO A 1 92 ? -2.507 7.475 4.543 1.00 98.38 92 PRO A O 1
ATOM 666 N N . LEU A 1 93 ? -2.694 6.270 6.419 1.00 98.19 93 LEU A N 1
ATOM 667 C CA . LEU A 1 93 ? -2.311 5.015 5.762 1.00 98.19 93 LEU A CA 1
ATOM 668 C C . LEU A 1 93 ? -3.496 4.321 5.084 1.00 98.19 93 LEU A C 1
ATOM 670 O O . LEU A 1 93 ? -3.278 3.632 4.092 1.00 98.19 93 LEU A O 1
ATOM 674 N N . ALA A 1 94 ? -4.718 4.488 5.599 1.00 98.31 94 ALA A N 1
ATOM 675 C CA . ALA A 1 94 ? -5.916 4.007 4.919 1.00 98.31 94 ALA A CA 1
ATOM 676 C C . ALA A 1 94 ? -6.131 4.799 3.624 1.00 98.31 94 ALA A C 1
ATOM 678 O O . ALA A 1 94 ? -6.219 4.182 2.569 1.00 98.31 94 ALA A O 1
ATOM 679 N N . ASP A 1 95 ? -6.051 6.134 3.698 1.00 98.38 95 ASP A N 1
ATOM 680 C CA . ASP A 1 95 ? -6.169 7.033 2.543 1.00 98.38 95 ASP A CA 1
ATOM 681 C C . ASP A 1 95 ? -5.182 6.638 1.429 1.00 98.38 95 ASP A C 1
ATOM 683 O O . ASP A 1 95 ? -5.562 6.502 0.273 1.00 98.38 95 ASP A O 1
ATOM 687 N N . PHE A 1 96 ? -3.919 6.356 1.778 1.00 98.50 96 PHE A N 1
ATOM 688 C CA . PHE A 1 96 ? -2.909 5.925 0.806 1.00 98.50 96 PHE A CA 1
ATOM 689 C C . PHE A 1 96 ? -3.258 4.599 0.106 1.00 98.50 96 PHE A C 1
ATOM 691 O O . PHE A 1 96 ? -3.017 4.443 -1.090 1.00 98.50 96 PHE A O 1
ATOM 698 N N . VAL A 1 97 ? -3.792 3.624 0.846 1.00 98.38 97 VAL A N 1
ATOM 699 C CA . VAL A 1 97 ? -4.185 2.322 0.282 1.00 98.38 97 VAL A CA 1
ATOM 700 C C . VAL A 1 97 ? -5.441 2.457 -0.577 1.00 98.38 97 VAL A C 1
ATOM 702 O O . VAL A 1 97 ? -5.526 1.820 -1.625 1.00 98.38 97 VAL A O 1
ATOM 705 N N . GLU A 1 98 ? -6.396 3.285 -0.155 1.00 98.31 98 GLU A N 1
ATOM 706 C CA . GLU A 1 98 ? -7.621 3.568 -0.905 1.00 98.31 98 GLU A CA 1
ATOM 707 C C . GLU A 1 98 ? -7.330 4.328 -2.202 1.00 98.31 98 GLU A C 1
ATOM 709 O O . GLU A 1 98 ? -7.845 3.945 -3.252 1.00 98.31 98 GLU A O 1
ATOM 714 N N . ASP A 1 99 ? -6.445 5.327 -2.165 1.00 98.62 99 ASP A N 1
ATOM 715 C CA . ASP A 1 99 ? -5.981 6.042 -3.357 1.00 98.62 99 ASP A CA 1
ATOM 716 C C . ASP A 1 99 ? -5.293 5.083 -4.340 1.00 98.62 99 ASP A C 1
ATOM 718 O O . ASP A 1 99 ? -5.609 5.083 -5.529 1.00 98.62 99 ASP A O 1
ATOM 722 N N . PHE A 1 100 ? -4.411 4.206 -3.847 1.00 98.06 100 PHE A N 1
ATOM 723 C CA . PHE A 1 100 ? -3.769 3.186 -4.680 1.00 98.06 100 PHE A CA 1
ATOM 724 C C . PHE A 1 100 ? -4.789 2.227 -5.309 1.00 98.06 100 PHE A C 1
ATOM 726 O O . PHE A 1 100 ? -4.699 1.918 -6.493 1.00 98.06 100 PHE A O 1
ATOM 733 N N . ALA A 1 101 ? -5.781 1.762 -4.548 1.00 98.12 101 ALA A N 1
ATOM 734 C CA . ALA A 1 101 ? -6.832 0.904 -5.087 1.00 98.12 101 ALA A CA 1
ATOM 735 C C . ALA A 1 101 ? -7.651 1.631 -6.167 1.00 98.12 101 ALA A C 1
ATOM 737 O O . ALA A 1 101 ? -7.891 1.074 -7.236 1.00 98.12 101 ALA A O 1
ATOM 738 N N . SER A 1 102 ? -7.995 2.897 -5.926 1.00 98.00 102 SER A N 1
ATOM 739 C CA . SER A 1 102 ? -8.719 3.760 -6.863 1.00 98.00 102 SER A CA 1
ATOM 740 C C . SER A 1 102 ? -7.964 3.963 -8.184 1.00 98.00 102 SER A C 1
ATOM 742 O O . SER A 1 102 ? -8.566 3.867 -9.252 1.00 98.00 102 SER A O 1
ATOM 744 N N . GLU A 1 103 ? -6.637 4.150 -8.151 1.00 97.81 103 GLU A N 1
ATOM 745 C CA . GLU A 1 103 ? -5.794 4.225 -9.361 1.00 97.81 103 GLU A CA 1
ATOM 746 C C . GLU A 1 103 ? -5.864 2.959 -10.235 1.00 97.81 103 GLU A C 1
ATOM 748 O O . GLU A 1 103 ? -5.595 3.021 -11.437 1.00 97.81 103 GLU A O 1
ATOM 753 N N . HIS A 1 104 ? -6.256 1.830 -9.644 1.00 97.25 104 HIS A N 1
ATOM 754 C CA . HIS A 1 104 ? -6.403 0.532 -10.294 1.00 97.25 104 HIS A CA 1
ATOM 755 C C . HIS A 1 104 ? -7.872 0.095 -10.466 1.00 97.25 104 HIS A C 1
ATOM 757 O O . HIS A 1 104 ? -8.121 -1.078 -10.743 1.00 97.25 104 HIS A O 1
ATOM 763 N N . ASP A 1 105 ? -8.849 1.000 -10.313 1.00 97.88 105 ASP A N 1
ATOM 764 C CA . ASP A 1 105 ? -10.289 0.677 -10.344 1.00 97.88 105 ASP A CA 1
ATOM 765 C C . ASP A 1 105 ? -10.662 -0.473 -9.376 1.00 97.88 105 ASP A C 1
ATOM 767 O O . ASP A 1 105 ? -11.520 -1.311 -9.664 1.00 97.88 105 ASP A O 1
ATOM 771 N N . ALA A 1 106 ? -9.991 -0.545 -8.224 1.00 98.25 106 ALA A N 1
ATOM 772 C CA . ALA A 1 106 ? -10.153 -1.606 -7.238 1.00 98.25 106 ALA A CA 1
ATOM 773 C C . ALA A 1 106 ? -10.866 -1.127 -5.964 1.00 98.25 106 ALA A C 1
ATOM 775 O O . ALA A 1 106 ? -10.676 -0.002 -5.503 1.00 98.25 106 ALA A O 1
ATOM 776 N N . GLU A 1 107 ? -11.640 -2.017 -5.341 1.00 97.88 107 GLU A N 1
ATOM 777 C CA . GLU A 1 107 ? -12.228 -1.797 -4.012 1.00 97.88 107 GLU A CA 1
ATOM 778 C C . GLU A 1 107 ? -11.339 -2.394 -2.913 1.00 97.88 107 GLU A C 1
ATOM 780 O O . GLU A 1 107 ? -10.737 -3.453 -3.102 1.00 97.88 107 GLU A O 1
ATOM 785 N N . VAL A 1 108 ? -11.268 -1.759 -1.739 1.00 98.38 108 VAL A N 1
ATOM 786 C CA . VAL A 1 108 ? -10.471 -2.275 -0.614 1.00 98.38 108 VAL A CA 1
ATOM 787 C C . VAL A 1 108 ? -11.325 -3.140 0.313 1.00 98.38 108 VAL A C 1
ATOM 789 O O . VAL A 1 108 ? -12.342 -2.694 0.838 1.00 98.38 108 VAL A O 1
ATOM 792 N N . GLU A 1 109 ? -10.875 -4.370 0.574 1.00 97.88 109 GLU A N 1
ATOM 793 C CA . GLU A 1 109 ? -11.433 -5.245 1.613 1.00 97.88 109 GLU A CA 1
ATOM 794 C C . GLU A 1 109 ? -10.450 -5.323 2.786 1.00 97.88 109 GLU A C 1
ATOM 796 O O . GLU A 1 109 ? -9.372 -5.920 2.677 1.00 97.88 109 GLU A O 1
ATOM 801 N N . TRP A 1 110 ? -10.819 -4.710 3.912 1.00 97.94 110 TRP A N 1
ATOM 802 C CA . TRP A 1 110 ? -9.958 -4.604 5.085 1.00 97.94 110 TRP A CA 1
ATOM 803 C C . TRP A 1 110 ? -10.029 -5.840 5.986 1.00 97.94 110 TRP A C 1
ATOM 805 O O . TRP A 1 110 ? -11.093 -6.390 6.270 1.00 97.94 110 TRP A O 1
ATOM 815 N N . ARG A 1 111 ? -8.872 -6.250 6.513 1.00 97.31 111 ARG A N 1
ATOM 816 C CA . ARG A 1 111 ? -8.756 -7.266 7.563 1.00 97.31 111 ARG A CA 1
ATOM 817 C C . ARG A 1 111 ? -7.895 -6.755 8.706 1.00 97.31 111 ARG A C 1
ATOM 819 O O . ARG A 1 111 ? -6.694 -6.552 8.550 1.00 97.31 111 ARG A O 1
ATOM 826 N N . PHE A 1 112 ? -8.491 -6.622 9.884 1.00 97.50 112 PHE A N 1
ATOM 827 C CA . PHE A 1 112 ? -7.779 -6.178 11.081 1.00 97.50 112 PHE A CA 1
ATOM 828 C C . PHE A 1 112 ? -7.144 -7.345 11.840 1.00 97.50 112 PHE A C 1
ATOM 830 O O . PHE A 1 112 ? -7.736 -8.417 11.985 1.00 97.50 112 PHE A O 1
ATOM 837 N N . GLY A 1 113 ? -5.939 -7.131 12.362 1.00 96.25 113 GLY A N 1
ATOM 838 C CA . GLY A 1 113 ? -5.234 -8.113 13.183 1.00 96.25 113 GLY A CA 1
ATOM 839 C C . GLY A 1 113 ? -3.857 -7.618 13.606 1.00 96.25 113 GLY A C 1
ATOM 840 O O . GLY A 1 113 ? -3.372 -6.615 13.094 1.00 96.25 113 GLY A O 1
ATOM 841 N N . SER A 1 114 ? -3.207 -8.319 14.538 1.00 95.56 114 SER A N 1
ATOM 842 C CA . SER A 1 114 ? -1.776 -8.092 14.763 1.00 95.56 114 SER A CA 1
ATOM 843 C C . SER A 1 114 ? -0.982 -8.529 13.532 1.00 95.56 114 SER A C 1
ATOM 845 O O . SER A 1 114 ? -1.408 -9.434 12.813 1.00 95.56 114 SER A O 1
ATOM 847 N N . GLU A 1 115 ? 0.196 -7.940 13.319 1.00 94.38 115 GLU A N 1
ATOM 848 C CA . GLU A 1 115 ? 1.117 -8.353 12.250 1.00 94.38 115 GLU A CA 1
ATOM 849 C C . GLU A 1 115 ? 1.322 -9.875 12.231 1.00 94.38 115 GLU A C 1
ATOM 851 O O . GLU A 1 115 ? 1.184 -10.506 11.189 1.00 94.38 115 GLU A O 1
ATOM 856 N N . GLU A 1 116 ? 1.540 -10.485 13.399 1.00 95.94 116 GLU A N 1
ATOM 857 C CA . GLU A 1 116 ? 1.707 -11.935 13.531 1.00 95.94 116 GLU A CA 1
ATOM 858 C C . GLU A 1 116 ? 0.505 -12.726 12.983 1.00 95.94 116 GLU A C 1
ATOM 860 O O . GLU A 1 116 ? 0.675 -13.725 12.284 1.00 95.94 116 GLU A O 1
ATOM 865 N N . VAL A 1 117 ? -0.720 -12.289 13.294 1.00 95.62 117 VAL A N 1
ATOM 866 C CA . VAL A 1 117 ? -1.950 -12.937 12.814 1.00 95.62 117 VAL A CA 1
ATOM 867 C C . VAL A 1 117 ? -2.121 -12.736 11.309 1.00 95.62 117 VAL A C 1
ATOM 869 O O . VAL A 1 117 ? -2.541 -13.665 10.620 1.00 95.62 117 VAL A O 1
ATOM 872 N N . LEU A 1 118 ? -1.791 -11.549 10.797 1.00 95.62 118 LEU A N 1
ATOM 873 C CA . LEU A 1 118 ? -1.913 -11.216 9.379 1.00 95.62 118 LEU A CA 1
ATOM 874 C C . LEU A 1 118 ? -0.893 -11.982 8.531 1.00 95.62 118 LEU A C 1
ATOM 876 O O . LEU A 1 118 ? -1.281 -12.607 7.548 1.00 95.62 118 LEU A O 1
ATOM 880 N N . VAL A 1 119 ? 0.375 -12.023 8.941 1.00 94.38 119 VAL A N 1
ATOM 881 C CA . VAL A 1 119 ? 1.430 -12.773 8.242 1.00 94.38 119 VAL A CA 1
ATOM 882 C C . VAL A 1 119 ? 1.099 -14.260 8.202 1.00 94.38 119 VAL A C 1
ATOM 884 O O . VAL A 1 119 ? 1.158 -14.871 7.141 1.00 94.38 119 VAL A O 1
ATOM 887 N N . ARG A 1 120 ? 0.645 -14.831 9.322 1.00 94.38 120 ARG A N 1
ATOM 888 C CA . ARG A 1 120 ? 0.227 -16.238 9.374 1.00 94.38 120 ARG A CA 1
ATOM 889 C C . ARG A 1 120 ? -0.933 -16.566 8.433 1.00 94.38 120 ARG A C 1
ATOM 891 O O . ARG A 1 120 ? -1.114 -17.722 8.084 1.00 94.38 120 ARG A O 1
ATOM 898 N N . SER A 1 121 ? -1.739 -15.581 8.038 1.00 90.06 121 SER A N 1
ATOM 899 C CA . SER A 1 121 ? -2.832 -15.795 7.081 1.00 90.06 121 SER A CA 1
ATOM 900 C C . SER A 1 121 ? -2.384 -1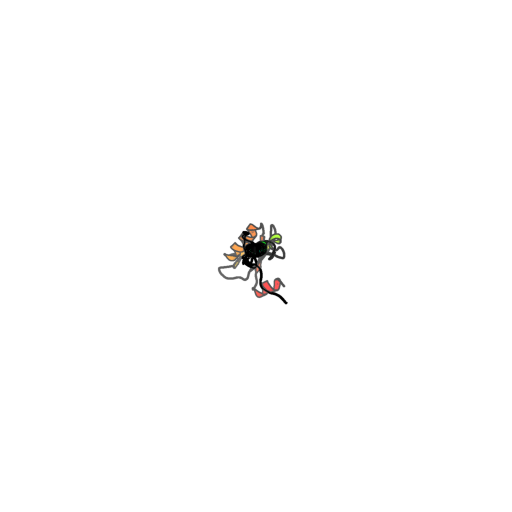5.842 5.614 1.00 90.06 121 SER A C 1
ATOM 902 O O . SER A 1 121 ? -3.215 -16.125 4.753 1.00 90.06 121 SER A O 1
ATOM 904 N N . LEU A 1 122 ? -1.104 -15.562 5.338 1.00 86.44 122 LEU A N 1
ATOM 905 C CA . LEU A 1 122 ? -0.494 -15.602 4.004 1.00 86.44 122 LEU A CA 1
ATOM 906 C C . LEU A 1 122 ? 0.280 -16.905 3.724 1.00 86.44 122 LEU A C 1
ATOM 908 O O . LEU A 1 122 ? 0.668 -17.129 2.579 1.00 86.44 122 LEU A O 1
ATOM 912 N N . GLU A 1 123 ? 0.524 -17.722 4.755 1.00 85.19 123 GLU A N 1
ATOM 913 C CA . GLU A 1 123 ? 1.172 -19.045 4.674 1.00 85.19 123 GLU A CA 1
ATOM 914 C C . GLU A 1 123 ? 0.159 -20.158 4.365 1.00 85.19 123 GLU A C 1
ATOM 916 O O . GLU A 1 123 ? 0.510 -21.062 3.570 1.00 85.19 123 GLU A O 1
#

Foldseek 3Di:
DDDDDDPDDDDDDDDDDDDDDDPPPPPVPPVVVVVVVVVVCVVVVVVVVCVPVPPPPPPPPPLVVQQLEADEDEDEDDPQAWDDDDQAIDHDVSVVVCVVSVVRNGHYGYDYDHPVVVVVVVD